Protein AF-D2Z2B0-F1 (afdb_monomer)

Mean predicted aligned error: 6.96 Å

Solvent-accessible surface area (backbone atoms only — not comparable to full-atom values): 3980 Å² total; 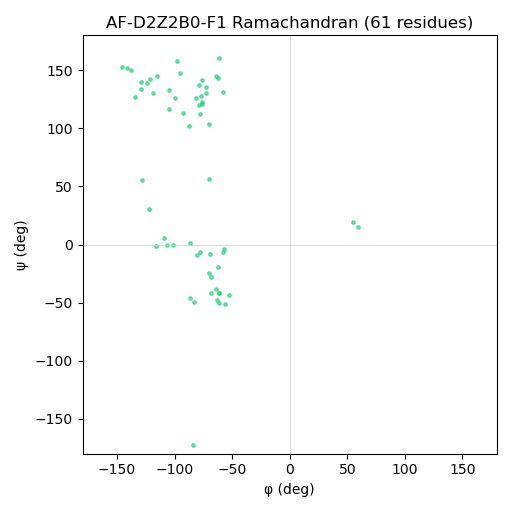per-residue (Å²): 134,87,81,75,66,55,40,89,89,76,62,41,82,65,65,46,82,45,77,47,76,62,92,86,50,101,60,89,59,57,28,14,26,35,32,25,82,86,80,67,47,69,45,55,77,23,80,36,66,68,51,8,46,49,51,46,60,56,73,79,79,85,125

Secondary structure (DSSP, 8-state):
-PPPPPPTTT--S--EEEEEE-TTSSS--EEEEEE-TTT--B---BSSHHHHHHHHHTTTS--

pLDDT: mean 78.26, std 13.52, range [40.38, 90.25]

Nearest PDB structures (foldseek):
  2kvt-assembly1_A  TM=5.979E-01  e=2.991E-01  Escherichia coli K-12
  7d59-assembly1_I  TM=4.706E-01  e=1.663E+00  Homo sapiens
  2n3h-assembly1_A  TM=5.249E-01  e=2.946E+00  Arabidopsis thaliana

Sequence (63 aa):
MSVIKPCPFCWEKKVRPTQYETWNTGDKDRWWIVECPKCQTGGPIAASKKKAIELWNHREEEM

Radius of gyration: 12.26 Å; Cα contacts (8 Å, |Δi|>4): 106; chains: 1; bounding box: 3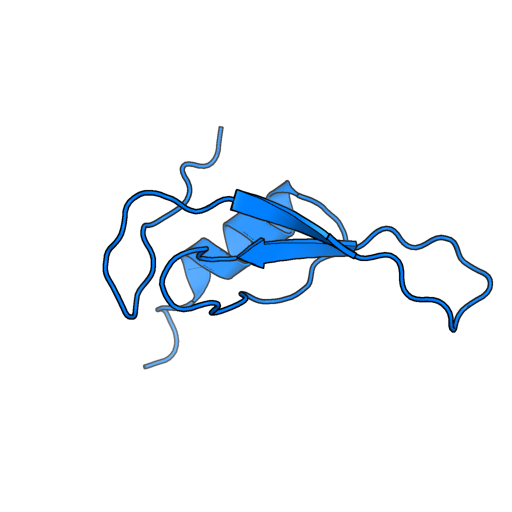0×28×27 Å

Foldseek 3Di:
DQQAQADPPPRDPDKDKDWDADPPDPDRQIWIWIADPPVRDIFDIGSDPVVNRVRNVPVPPPD

Organism: NCBI:txid469381

Structure (mmCIF, N/CA/C/O backbone):
data_AF-D2Z2B0-F1
#
_entry.id   AF-D2Z2B0-F1
#
loop_
_atom_site.group_PDB
_atom_site.id
_atom_site.type_symbol
_atom_site.label_atom_id
_atom_site.label_alt_id
_atom_site.label_comp_id
_atom_site.label_asym_id
_atom_site.label_entity_id
_atom_site.label_seq_id
_atom_site.pdbx_PDB_ins_code
_atom_site.Cartn_x
_atom_site.Cartn_y
_atom_site.Cartn_z
_atom_site.occupancy
_atom_site.B_iso_or_equiv
_atom_site.auth_seq_id
_atom_site.auth_comp_id
_atom_site.auth_asym_id
_atom_site.auth_atom_id
_atom_site.pdbx_PDB_model_num
ATOM 1 N N . MET A 1 1 ? 8.911 7.535 10.516 1.00 51.25 1 MET A N 1
ATOM 2 C CA . MET A 1 1 ? 8.040 6.415 10.092 1.00 51.25 1 MET A CA 1
ATOM 3 C C . MET A 1 1 ? 6.829 7.012 9.396 1.00 51.25 1 MET A C 1
ATOM 5 O O . MET A 1 1 ? 6.141 7.801 10.026 1.00 51.25 1 MET A O 1
ATOM 9 N N . SER A 1 2 ? 6.595 6.717 8.116 1.00 62.22 2 SER A N 1
ATOM 10 C CA . SER A 1 2 ? 5.398 7.204 7.414 1.00 62.22 2 SER A CA 1
ATOM 11 C C . SER A 1 2 ? 4.183 6.386 7.860 1.00 62.22 2 SER A C 1
ATOM 13 O O . SER A 1 2 ? 4.190 5.162 7.730 1.00 62.22 2 SER A O 1
ATOM 15 N N . VAL A 1 3 ? 3.166 7.041 8.423 1.00 77.69 3 VAL A N 1
ATOM 16 C CA . VAL A 1 3 ? 1.910 6.398 8.845 1.00 77.69 3 VAL A CA 1
ATOM 17 C C . VAL A 1 3 ? 1.055 6.133 7.603 1.00 77.69 3 VAL A C 1
ATOM 19 O O . VAL A 1 3 ? 0.850 7.038 6.797 1.00 77.69 3 VAL A O 1
ATOM 22 N N . ILE A 1 4 ? 0.585 4.898 7.414 1.00 82.81 4 ILE A N 1
ATOM 23 C CA . ILE A 1 4 ? -0.242 4.520 6.256 1.00 82.81 4 ILE A CA 1
ATOM 24 C C . ILE A 1 4 ? -1.670 5.044 6.471 1.00 82.81 4 ILE A C 1
ATOM 26 O O . ILE A 1 4 ? -2.306 4.692 7.466 1.00 82.81 4 ILE A O 1
ATOM 30 N N . LYS A 1 5 ? -2.187 5.863 5.544 1.00 85.62 5 LYS A N 1
ATOM 31 C CA . LYS A 1 5 ? -3.582 6.340 5.567 1.00 85.62 5 LYS A CA 1
ATOM 32 C C . LYS A 1 5 ? -4.568 5.167 5.390 1.00 85.62 5 LYS A C 1
ATOM 34 O O . LYS A 1 5 ? -4.268 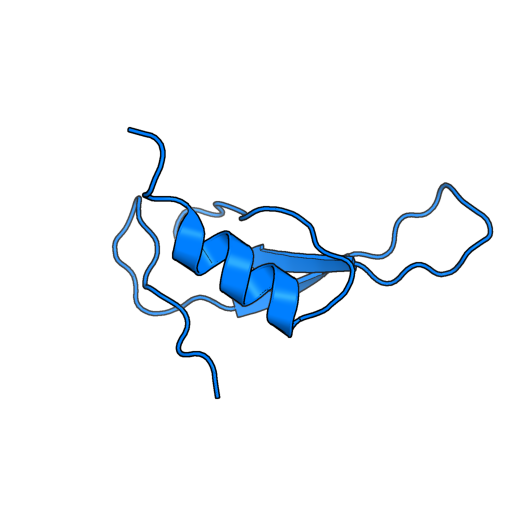4.246 4.619 1.00 85.62 5 LYS A O 1
ATOM 39 N N . PRO A 1 6 ? -5.750 5.193 6.039 1.00 87.12 6 PRO A N 1
ATOM 40 C CA . PRO A 1 6 ? -6.763 4.139 5.911 1.00 87.12 6 PRO A CA 1
ATOM 41 C C . PRO A 1 6 ? -7.259 4.004 4.470 1.00 87.12 6 PRO A C 1
ATOM 43 O O . PRO A 1 6 ? -7.110 4.922 3.667 1.00 87.12 6 PRO A O 1
ATOM 46 N N . CYS A 1 7 ? -7.852 2.861 4.130 1.00 87.62 7 CYS A N 1
ATOM 47 C CA . CYS A 1 7 ? -8.383 2.634 2.786 1.00 87.62 7 CYS A CA 1
ATOM 48 C C . CYS A 1 7 ? -9.432 3.696 2.394 1.00 87.62 7 CYS A C 1
ATOM 50 O O . CYS A 1 7 ? -10.366 3.898 3.165 1.00 87.62 7 CYS A O 1
ATOM 52 N N . PRO A 1 8 ? -9.347 4.320 1.202 1.00 83.75 8 PRO A N 1
ATOM 53 C CA . PRO A 1 8 ? -10.302 5.356 0.794 1.00 83.75 8 PRO A CA 1
ATOM 54 C C . PRO A 1 8 ? -11.709 4.803 0.509 1.00 83.75 8 PRO A C 1
ATOM 56 O O . PRO A 1 8 ? -12.690 5.523 0.646 1.00 83.75 8 PRO A O 1
ATOM 59 N N . PHE A 1 9 ? -11.833 3.516 0.164 1.00 84.06 9 PHE A N 1
ATOM 60 C CA . PHE A 1 9 ? -13.119 2.912 -0.208 1.00 84.06 9 PHE A CA 1
ATOM 61 C C . PHE A 1 9 ? -13.913 2.398 0.992 1.00 84.06 9 PHE A C 1
ATOM 63 O O . PHE A 1 9 ? -15.110 2.625 1.096 1.00 84.06 9 PHE A O 1
ATOM 70 N N . CYS A 1 10 ? -13.253 1.680 1.904 1.00 87.06 10 CYS A N 1
ATOM 71 C CA . CYS A 1 10 ? -13.927 1.012 3.025 1.00 87.06 10 CYS A CA 1
ATOM 72 C C . CYS A 1 10 ? -13.520 1.547 4.402 1.00 87.06 10 CYS A C 1
ATOM 74 O O . CYS A 1 10 ? -14.012 1.043 5.413 1.00 87.06 10 CYS A O 1
ATOM 76 N N . TRP A 1 11 ? -12.599 2.520 4.438 1.00 84.06 11 TRP A N 1
ATOM 77 C CA . TRP A 1 11 ? -12.159 3.255 5.630 1.00 84.06 11 TRP A CA 1
ATOM 78 C C . TRP A 1 11 ? -11.572 2.364 6.729 1.00 84.06 11 TRP A C 1
ATOM 80 O O . TRP A 1 11 ? -11.371 2.778 7.872 1.00 84.06 11 TRP A O 1
ATOM 90 N N . GLU A 1 12 ? -11.248 1.120 6.378 1.00 82.50 12 GLU A N 1
ATOM 91 C CA . GLU A 1 12 ? -10.729 0.162 7.327 1.00 82.50 12 GLU A CA 1
ATOM 92 C C . GLU A 1 12 ? -9.262 0.445 7.654 1.00 82.50 12 GLU A C 1
ATOM 94 O O . GLU A 1 12 ? -8.449 0.810 6.799 1.00 82.50 12 GLU A O 1
ATOM 99 N N . LYS A 1 13 ? -8.930 0.251 8.932 1.00 72.44 13 LYS A N 1
ATOM 100 C CA . LYS A 1 13 ? -7.599 0.509 9.497 1.00 72.44 13 LYS A CA 1
ATOM 101 C C . LYS A 1 13 ? -6.602 -0.621 9.236 1.00 72.44 13 LYS A C 1
ATOM 103 O O . LYS A 1 13 ? -5.419 -0.473 9.526 1.00 72.44 13 LYS A O 1
ATOM 108 N N . LYS A 1 14 ? -7.065 -1.758 8.711 1.00 75.88 14 LYS A N 1
ATOM 109 C CA . LYS A 1 14 ? -6.206 -2.872 8.313 1.00 75.88 14 LYS A CA 1
ATOM 110 C C . LYS A 1 14 ? -5.765 -2.621 6.879 1.00 75.88 14 LYS A C 1
ATOM 112 O O . LYS A 1 14 ? -6.542 -2.814 5.955 1.00 75.88 14 LYS A O 1
ATOM 117 N N . VAL A 1 15 ? -4.534 -2.160 6.713 1.00 80.81 15 VAL A N 1
ATOM 118 C CA . VAL A 1 15 ? -3.838 -2.009 5.429 1.00 80.81 15 VAL A CA 1
ATOM 119 C C . VAL A 1 15 ? -2.480 -2.676 5.581 1.00 80.81 15 VAL A C 1
ATOM 121 O O . VAL A 1 15 ? -1.818 -2.493 6.606 1.00 80.81 15 VAL A O 1
ATOM 124 N N . ARG A 1 16 ? -2.079 -3.490 4.601 1.00 83.88 16 ARG A N 1
ATOM 125 C CA . ARG A 1 16 ? -0.799 -4.207 4.642 1.00 83.88 16 ARG A CA 1
ATOM 126 C C . ARG A 1 16 ? 0.032 -3.891 3.398 1.00 83.88 16 ARG A C 1
ATOM 128 O O . ARG A 1 16 ? -0.525 -3.809 2.305 1.00 83.88 16 ARG A O 1
ATOM 135 N N . PRO A 1 17 ? 1.351 -3.700 3.541 1.00 84.00 17 PRO A N 1
ATOM 136 C CA . PRO A 1 17 ? 2.241 -3.689 2.395 1.00 84.00 17 PRO A CA 1
ATOM 137 C C . PRO A 1 17 ? 2.405 -5.120 1.863 1.00 84.00 17 PRO A C 1
ATOM 139 O O . PRO A 1 17 ? 2.634 -6.047 2.640 1.00 84.00 17 PRO A O 1
ATOM 142 N N . THR A 1 18 ? 2.328 -5.274 0.549 1.00 85.00 18 THR A N 1
ATOM 143 C CA . THR A 1 18 ? 2.577 -6.515 -0.190 1.00 85.00 18 THR A CA 1
ATOM 144 C C . THR A 1 18 ? 3.799 -6.310 -1.087 1.00 85.00 18 THR A C 1
ATOM 146 O O . THR A 1 18 ? 4.033 -5.207 -1.583 1.00 85.00 18 THR A O 1
ATOM 149 N N . GLN A 1 19 ? 4.602 -7.357 -1.274 1.00 83.81 19 GLN A N 1
ATOM 150 C CA . GLN A 1 19 ? 5.730 -7.364 -2.205 1.00 83.81 19 GLN A CA 1
ATOM 151 C C . GLN A 1 19 ? 5.339 -8.178 -3.441 1.00 83.81 19 GLN A C 1
ATOM 153 O O . GLN A 1 19 ? 4.791 -9.269 -3.299 1.00 83.81 19 GLN A O 1
ATOM 158 N N . TYR A 1 20 ? 5.606 -7.643 -4.629 1.00 74.81 20 TYR A N 1
ATOM 159 C CA . TYR A 1 20 ? 5.344 -8.304 -5.903 1.00 74.81 20 TYR A CA 1
ATOM 160 C C . TYR A 1 20 ? 6.661 -8.504 -6.656 1.00 74.81 20 TYR A C 1
ATOM 162 O O . TYR A 1 20 ? 7.454 -7.571 -6.797 1.00 74.81 20 TYR A O 1
ATOM 170 N N . GLU A 1 21 ? 6.895 -9.724 -7.129 1.00 70.75 21 GLU A N 1
ATOM 171 C CA . GLU A 1 21 ? 8.036 -10.068 -7.977 1.00 70.75 21 GLU A CA 1
ATOM 172 C C . GLU A 1 21 ? 7.516 -10.224 -9.410 1.00 70.75 21 GLU A C 1
ATOM 174 O O . GLU A 1 21 ? 6.657 -11.062 -9.685 1.00 70.75 21 GLU A O 1
ATOM 179 N N . THR A 1 22 ? 7.976 -9.374 -10.329 1.00 62.19 22 THR A N 1
ATOM 180 C CA . THR A 1 22 ? 7.588 -9.476 -11.741 1.00 62.19 22 THR A CA 1
ATOM 181 C C . THR A 1 22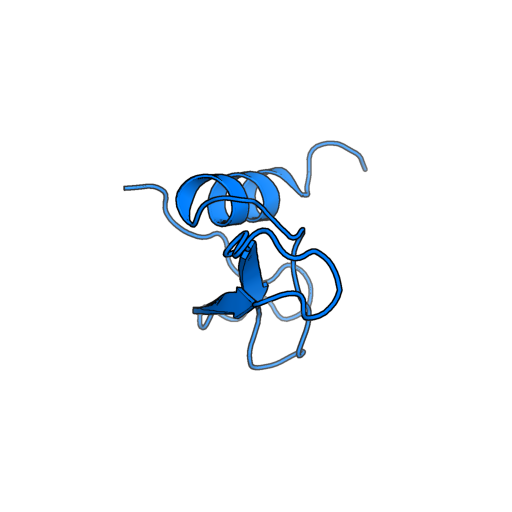 ? 8.437 -10.540 -12.427 1.00 62.19 22 THR A C 1
ATOM 183 O O . THR A 1 22 ? 9.659 -10.462 -12.398 1.00 62.19 22 THR A O 1
ATOM 186 N N . TRP A 1 23 ? 7.799 -11.509 -13.083 1.00 57.75 23 TRP A N 1
ATOM 187 C CA . TRP A 1 23 ? 8.478 -12.665 -13.690 1.00 57.75 23 TRP A CA 1
ATOM 188 C C . TRP A 1 23 ? 9.178 -12.373 -15.039 1.00 57.75 23 TRP A C 1
ATOM 190 O O . TRP A 1 23 ? 9.849 -13.252 -15.570 1.00 57.75 23 TRP A O 1
ATOM 200 N N . ASN A 1 24 ? 9.014 -11.173 -15.615 1.00 53.75 24 ASN A N 1
ATOM 201 C CA . ASN A 1 24 ? 9.267 -10.920 -17.047 1.00 53.75 24 ASN A CA 1
ATOM 202 C C . ASN A 1 24 ? 10.501 -10.078 -17.396 1.00 53.75 24 ASN A C 1
ATOM 204 O O . ASN A 1 24 ? 10.732 -9.801 -18.571 1.00 53.75 24 ASN A O 1
ATOM 208 N N . THR A 1 25 ? 11.333 -9.718 -16.430 1.00 49.97 25 THR A N 1
ATOM 209 C CA . THR A 1 25 ? 12.593 -9.022 -16.701 1.00 49.97 25 THR A CA 1
ATOM 210 C C . THR A 1 25 ? 13.646 -9.718 -15.860 1.00 49.97 25 THR A C 1
ATOM 212 O O . THR A 1 25 ? 13.430 -9.924 -14.674 1.00 49.97 25 THR A O 1
ATOM 215 N N . GLY A 1 26 ? 14.754 -10.161 -16.456 1.00 51.72 26 GLY A N 1
ATOM 216 C CA . GLY A 1 26 ? 15.821 -10.888 -15.750 1.00 51.72 26 GLY A CA 1
ATOM 217 C C . GLY A 1 26 ? 16.444 -10.127 -14.568 1.00 51.72 26 GLY A C 1
ATOM 218 O O . GLY A 1 26 ? 17.226 -10.706 -13.814 1.00 51.72 26 GLY A O 1
ATOM 219 N N . ASP A 1 27 ? 16.071 -8.864 -14.378 1.00 54.84 27 ASP A N 1
ATOM 220 C CA . ASP A 1 27 ? 16.289 -8.072 -13.180 1.00 54.84 27 ASP A CA 1
ATOM 221 C C . ASP A 1 27 ? 15.260 -8.425 -12.099 1.00 54.84 27 ASP A C 1
ATOM 223 O O . ASP A 1 27 ? 14.050 -8.270 -12.263 1.00 54.84 27 ASP A O 1
ATOM 227 N N . LYS A 1 28 ? 15.753 -8.897 -10.949 1.00 58.53 28 LYS A N 1
ATOM 228 C CA . LYS A 1 28 ? 14.958 -9.157 -9.738 1.00 58.53 28 LYS A CA 1
ATOM 229 C C . LYS A 1 28 ? 14.495 -7.845 -9.093 1.00 58.53 28 LYS A C 1
ATOM 231 O O . LYS A 1 28 ? 14.793 -7.589 -7.923 1.00 58.53 28 LYS A O 1
ATOM 236 N N . ASP A 1 29 ? 13.788 -7.006 -9.836 1.00 68.44 29 ASP A N 1
ATOM 237 C CA . ASP A 1 29 ? 13.193 -5.794 -9.302 1.00 68.44 29 ASP A CA 1
ATOM 238 C C . ASP A 1 29 ? 12.041 -6.191 -8.379 1.00 68.44 29 ASP A C 1
ATOM 240 O O . ASP A 1 29 ? 10.970 -6.642 -8.789 1.00 68.44 29 ASP A O 1
ATOM 244 N N . ARG A 1 30 ? 12.305 -6.093 -7.075 1.00 77.88 30 ARG A N 1
ATOM 245 C CA . ARG A 1 30 ? 11.312 -6.313 -6.026 1.00 77.88 30 ARG A CA 1
ATOM 246 C C . ARG A 1 30 ? 10.438 -5.073 -5.927 1.00 77.88 30 ARG A C 1
ATOM 248 O O . ARG A 1 30 ? 10.892 -4.032 -5.450 1.00 77.88 30 ARG A O 1
ATOM 255 N N . TRP A 1 31 ? 9.173 -5.201 -6.302 1.00 85.94 31 TRP A N 1
ATOM 256 C CA . TRP A 1 31 ? 8.206 -4.118 -6.202 1.00 85.94 31 TRP A CA 1
ATOM 257 C C . TRP A 1 31 ? 7.354 -4.243 -4.938 1.00 85.94 31 TRP A C 1
ATOM 259 O O . TRP A 1 31 ? 7.201 -5.312 -4.352 1.00 85.94 31 TRP A O 1
ATOM 269 N N . TRP A 1 32 ? 6.789 -3.125 -4.509 1.00 88.62 32 TRP A N 1
ATOM 270 C CA . TRP A 1 32 ? 6.004 -2.967 -3.295 1.00 88.62 32 TRP A CA 1
ATOM 271 C C . TRP A 1 32 ? 4.681 -2.290 -3.628 1.00 88.62 32 TRP A C 1
ATOM 273 O O . TRP A 1 32 ? 4.645 -1.335 -4.397 1.00 88.62 32 TRP A O 1
ATOM 283 N N . ILE A 1 33 ? 3.604 -2.742 -3.001 1.00 89.56 33 ILE A N 1
ATOM 284 C CA . ILE A 1 33 ? 2.256 -2.187 -3.135 1.00 89.56 33 ILE A CA 1
ATOM 285 C C . ILE A 1 33 ? 1.604 -2.120 -1.750 1.00 89.56 33 ILE A C 1
ATOM 287 O O . ILE A 1 33 ? 1.928 -2.912 -0.868 1.00 89.56 33 ILE A O 1
ATOM 291 N N . VAL A 1 34 ? 0.702 -1.166 -1.521 1.00 90.25 34 VAL A N 1
ATOM 292 C CA . VAL A 1 34 ? -0.158 -1.155 -0.325 1.00 90.25 34 VAL A CA 1
ATOM 293 C C . VAL A 1 34 ? -1.525 -1.701 -0.709 1.00 90.25 34 VAL A C 1
ATOM 295 O O . VAL A 1 34 ? -2.133 -1.199 -1.646 1.00 90.25 34 VAL A O 1
ATOM 298 N N . GLU A 1 35 ? -2.012 -2.710 0.008 1.00 89.38 35 GLU A N 1
ATOM 299 C CA . GLU A 1 35 ? -3.297 -3.356 -0.264 1.00 89.38 35 GLU A CA 1
ATOM 300 C C . GLU A 1 35 ? -4.223 -3.269 0.953 1.00 89.38 35 GLU A C 1
ATOM 302 O O . GLU A 1 35 ? -3.801 -3.405 2.112 1.00 89.38 35 GLU A O 1
ATOM 307 N N . CYS A 1 36 ? -5.514 -3.069 0.689 1.00 89.12 36 CYS A N 1
ATOM 308 C CA . CYS A 1 36 ? -6.551 -3.214 1.695 1.00 89.12 36 CYS A CA 1
ATOM 309 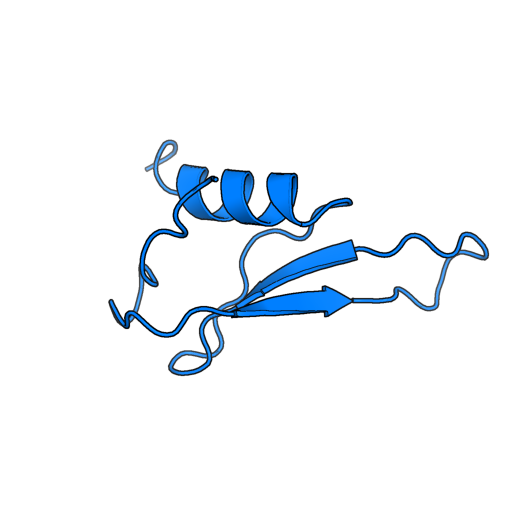C C . CYS A 1 36 ? -7.135 -4.643 1.676 1.00 89.12 36 CYS A C 1
ATOM 311 O O . CYS A 1 36 ? -7.850 -4.978 0.737 1.00 89.12 36 CYS A O 1
ATOM 313 N N . PRO A 1 37 ? -6.946 -5.471 2.721 1.00 85.38 37 PRO A N 1
ATOM 314 C CA . PRO A 1 37 ? -7.495 -6.829 2.795 1.00 85.38 37 PRO A CA 1
ATOM 315 C C . PRO A 1 37 ? -9.029 -6.913 2.7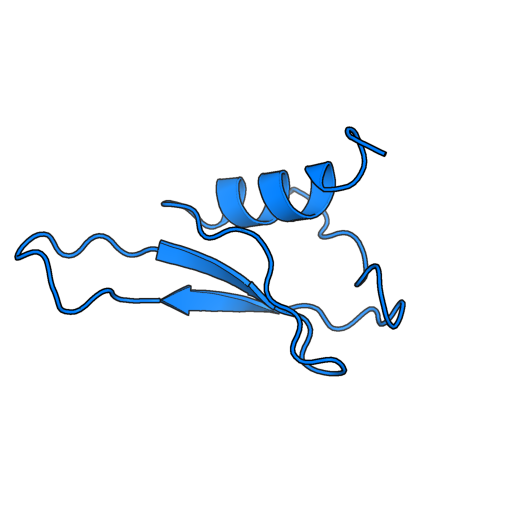85 1.00 85.38 37 PRO A C 1
ATOM 317 O O . PRO A 1 37 ? -9.563 -7.980 2.506 1.00 85.38 37 PRO A O 1
ATOM 320 N N . LYS A 1 38 ? -9.751 -5.826 3.097 1.00 87.38 38 LYS A N 1
ATOM 321 C CA . LYS A 1 38 ? -11.223 -5.834 3.141 1.00 87.38 38 LYS A CA 1
ATOM 322 C C . LYS A 1 38 ? -11.874 -5.651 1.778 1.00 87.38 38 LYS A C 1
ATOM 324 O O . LYS A 1 38 ? -12.778 -6.397 1.431 1.00 87.38 38 LYS A O 1
ATOM 329 N N . CYS A 1 39 ? -11.444 -4.637 1.035 1.00 87.50 39 CYS A N 1
ATOM 330 C CA . CYS A 1 39 ? -11.994 -4.328 -0.289 1.00 87.50 39 CYS A CA 1
ATOM 331 C C . CYS A 1 39 ? -11.101 -4.819 -1.433 1.00 87.50 39 CYS A C 1
ATOM 333 O O . CYS A 1 39 ? -11.428 -4.591 -2.588 1.00 87.50 39 CYS A O 1
ATOM 335 N N . GLN A 1 40 ? -9.966 -5.448 -1.107 1.00 85.94 40 GLN A N 1
ATOM 336 C CA . GLN A 1 40 ? -8.956 -5.935 -2.051 1.00 85.94 40 GLN A CA 1
ATOM 337 C C . GLN A 1 40 ? -8.419 -4.854 -3.002 1.00 85.94 40 GLN A C 1
ATOM 339 O O . GLN A 1 40 ? -7.827 -5.161 -4.030 1.00 85.94 40 GLN A O 1
ATOM 344 N N . THR A 1 41 ? -8.581 -3.572 -2.652 1.00 86.12 41 THR A N 1
ATOM 345 C CA . THR A 1 41 ? -7.993 -2.491 -3.441 1.00 86.12 41 THR A CA 1
ATOM 346 C C . THR A 1 41 ? -6.482 -2.473 -3.228 1.00 86.12 41 THR A C 1
ATOM 348 O O . THR A 1 41 ? -6.004 -2.448 -2.086 1.00 86.12 41 THR A O 1
ATOM 351 N N . GLY A 1 42 ? -5.744 -2.435 -4.331 1.00 85.75 42 GLY A N 1
ATOM 352 C CA . GLY A 1 42 ? -4.315 -2.157 -4.359 1.00 85.75 42 GLY A CA 1
ATOM 353 C C . GLY A 1 42 ? -4.039 -0.682 -4.642 1.00 85.75 42 GLY A C 1
ATOM 354 O O . GLY A 1 42 ? -4.797 -0.015 -5.344 1.00 85.75 42 GLY A O 1
ATOM 355 N N . GLY A 1 43 ? -2.960 -0.166 -4.067 1.00 85.94 43 GLY A N 1
ATOM 356 C CA . GLY A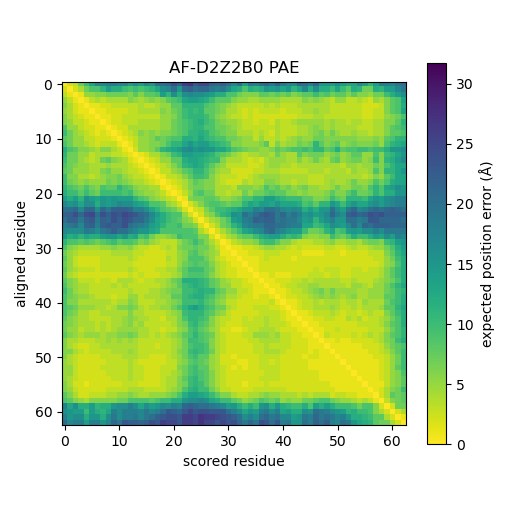 1 43 ? -2.377 1.122 -4.418 1.00 85.94 43 GLY A CA 1
ATOM 357 C C . GLY A 1 43 ? -1.440 1.046 -5.623 1.00 85.94 43 GLY A C 1
ATOM 358 O O . GLY A 1 43 ? -1.292 -0.004 -6.244 1.00 85.94 43 GLY A O 1
ATOM 359 N N . PRO A 1 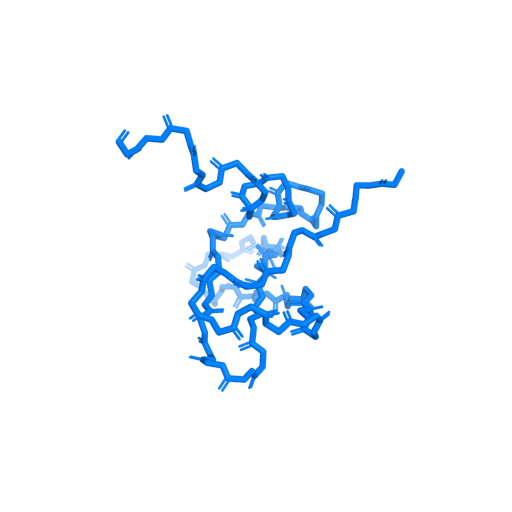44 ? -0.735 2.144 -5.920 1.00 86.25 44 PRO A N 1
ATOM 360 C CA . PRO A 1 44 ? 0.322 2.145 -6.922 1.00 86.25 44 PRO A CA 1
ATOM 361 C C . PRO A 1 44 ? 1.480 1.209 -6.543 1.00 86.25 44 PRO A C 1
ATOM 363 O O . PRO A 1 44 ? 1.869 1.114 -5.374 1.00 86.25 44 PRO A O 1
ATOM 366 N N . ILE A 1 45 ? 2.052 0.550 -7.551 1.00 86.75 45 ILE A N 1
ATOM 367 C CA . ILE A 1 45 ? 3.249 -0.286 -7.419 1.00 86.75 45 ILE A CA 1
ATOM 368 C C . ILE A 1 45 ? 4.489 0.621 -7.372 1.00 86.75 45 ILE A C 1
ATOM 370 O O . ILE A 1 45 ? 4.595 1.581 -8.133 1.00 86.75 45 ILE A O 1
ATOM 374 N N . ALA A 1 46 ? 5.443 0.328 -6.488 1.00 88.25 46 ALA A N 1
ATOM 375 C CA . ALA A 1 46 ? 6.655 1.121 -6.307 1.00 88.25 46 ALA A CA 1
ATOM 376 C C . ALA A 1 46 ? 7.895 0.260 -6.046 1.00 88.25 46 ALA A C 1
ATOM 378 O O . ALA A 1 46 ? 7.808 -0.788 -5.422 1.00 88.25 46 ALA A O 1
ATOM 379 N N . ALA A 1 47 ? 9.078 0.740 -6.426 1.00 86.75 47 ALA A N 1
ATOM 380 C CA . ALA A 1 47 ? 10.336 0.007 -6.231 1.00 86.75 47 ALA A CA 1
ATOM 381 C C . ALA A 1 47 ? 10.779 -0.118 -4.754 1.00 86.75 47 ALA A C 1
ATOM 383 O O . ALA A 1 47 ? 11.734 -0.817 -4.432 1.00 86.75 47 ALA A O 1
ATOM 384 N N . SER A 1 48 ? 10.114 0.567 -3.816 1.00 87.25 48 SER A N 1
ATOM 385 C CA . SER A 1 48 ? 10.425 0.463 -2.387 1.00 87.25 48 SER A CA 1
ATOM 386 C C . SER A 1 48 ? 9.181 0.577 -1.514 1.00 87.25 48 SER A C 1
ATOM 388 O O . SER A 1 48 ? 8.224 1.280 -1.847 1.00 87.25 48 SER A O 1
ATOM 390 N N . LYS A 1 49 ? 9.233 -0.046 -0.330 1.00 87.12 49 LYS A N 1
ATOM 391 C CA . LYS A 1 49 ? 8.172 0.032 0.685 1.00 87.12 49 LYS A CA 1
ATOM 392 C C . LYS A 1 49 ? 7.799 1.475 1.030 1.00 87.12 49 LYS A C 1
ATOM 394 O O . LYS A 1 49 ? 6.620 1.789 1.156 1.00 87.12 49 LYS A O 1
ATOM 399 N N . LYS A 1 50 ? 8.797 2.353 1.195 1.00 87.88 50 LYS A N 1
ATOM 400 C CA . LYS A 1 50 ? 8.566 3.766 1.530 1.00 87.88 50 LYS A CA 1
ATOM 401 C C . LYS A 1 50 ? 7.790 4.460 0.412 1.00 87.88 50 LYS A C 1
ATOM 403 O O . LYS A 1 50 ? 6.764 5.069 0.696 1.00 87.88 50 LYS A O 1
ATOM 408 N N . LYS A 1 51 ? 8.217 4.272 -0.840 1.00 88.81 51 LYS A N 1
ATOM 409 C CA . LYS A 1 51 ? 7.565 4.879 -2.000 1.00 88.81 51 LYS A CA 1
ATOM 410 C C . LYS A 1 51 ? 6.138 4.363 -2.192 1.00 88.81 51 LYS A C 1
ATOM 412 O O . LYS A 1 51 ? 5.260 5.161 -2.484 1.00 88.81 51 LYS A O 1
ATOM 417 N N . ALA A 1 52 ? 5.880 3.075 -1.957 1.00 89.19 52 ALA A N 1
ATOM 418 C CA . ALA A 1 52 ? 4.525 2.516 -2.013 1.00 89.19 52 ALA A CA 1
ATOM 419 C C . ALA A 1 52 ? 3.592 3.166 -0.975 1.00 89.19 52 ALA A C 1
ATOM 421 O O . ALA A 1 52 ? 2.453 3.501 -1.286 1.00 89.19 52 ALA A O 1
ATOM 422 N N . ILE A 1 53 ? 4.085 3.394 0.248 1.00 87.88 53 ILE A N 1
ATOM 423 C CA . ILE A 1 53 ? 3.331 4.088 1.304 1.00 87.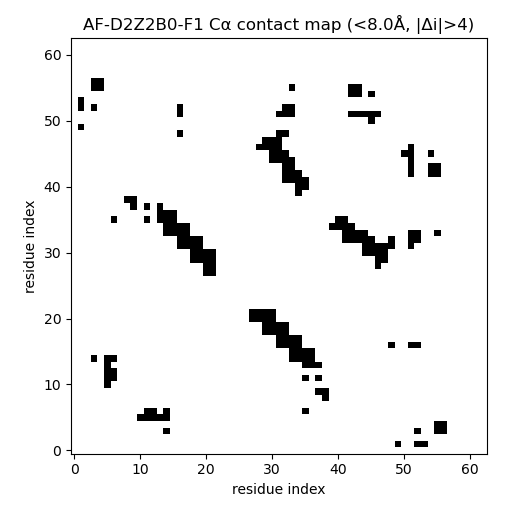88 53 ILE A CA 1
ATOM 424 C C . ILE A 1 53 ? 3.120 5.565 0.956 1.00 87.88 53 ILE A C 1
ATOM 426 O O . ILE A 1 53 ? 2.029 6.085 1.171 1.00 87.88 53 ILE A O 1
ATOM 430 N N . GLU A 1 54 ? 4.137 6.242 0.420 1.00 89.62 54 GLU A N 1
ATOM 431 C CA . GLU A 1 54 ? 4.031 7.636 -0.028 1.00 89.62 54 GLU A CA 1
ATOM 432 C C . GLU A 1 54 ? 2.991 7.777 -1.142 1.00 89.62 54 GLU A C 1
ATOM 434 O O . GLU A 1 54 ? 2.075 8.579 -1.005 1.00 89.62 54 GLU A O 1
ATOM 439 N N . LEU A 1 55 ? 3.065 6.948 -2.187 1.00 89.19 55 LEU A N 1
ATOM 440 C CA . LEU A 1 55 ? 2.099 6.938 -3.289 1.00 89.19 55 LEU A CA 1
ATOM 441 C C . LEU A 1 55 ? 0.686 6.601 -2.811 1.00 89.19 55 LEU A C 1
ATOM 443 O O . LEU A 1 55 ? -0.273 7.248 -3.217 1.00 89.19 55 LEU A O 1
ATOM 447 N N . TRP A 1 56 ? 0.552 5.628 -1.904 1.00 88.88 56 TRP A N 1
ATOM 448 C CA . TRP A 1 56 ? -0.718 5.347 -1.244 1.00 88.88 56 TRP A CA 1
ATOM 449 C C . TRP A 1 56 ? -1.233 6.614 -0.551 1.00 88.88 56 TRP A C 1
ATOM 451 O O . TRP A 1 56 ? -2.355 7.030 -0.804 1.00 88.88 56 TRP A O 1
ATOM 461 N N . ASN A 1 57 ? -0.426 7.278 0.270 1.00 87.81 57 ASN A N 1
ATOM 462 C CA . ASN A 1 57 ? -0.856 8.452 1.029 1.00 87.81 57 ASN A CA 1
ATOM 463 C C . ASN A 1 57 ? -1.146 9.706 0.176 1.00 87.81 57 ASN A C 1
ATOM 465 O O . ASN A 1 57 ? -1.970 10.519 0.607 1.00 87.81 57 ASN A O 1
ATOM 469 N N . HIS A 1 58 ? -0.490 9.852 -0.981 1.00 86.06 58 HIS A N 1
ATOM 470 C CA . HIS A 1 58 ? -0.644 10.961 -1.939 1.00 86.06 58 HIS A CA 1
ATOM 471 C C . HIS A 1 58 ? -1.771 10.759 -2.962 1.00 86.06 58 HIS A C 1
ATOM 473 O O . HIS A 1 58 ? -2.002 11.630 -3.790 1.00 86.06 58 HIS A O 1
ATOM 479 N N . ARG A 1 59 ? -2.517 9.652 -2.896 1.00 74.69 59 ARG A N 1
ATOM 480 C CA . ARG A 1 59 ? -3.621 9.335 -3.824 1.00 74.69 59 ARG A CA 1
ATOM 481 C C . ARG A 1 59 ? -4.758 10.379 -3.924 1.00 74.69 59 ARG A C 1
ATOM 483 O O . ARG A 1 59 ? -5.695 10.141 -4.670 1.00 74.69 59 ARG A O 1
ATOM 490 N N . GLU A 1 60 ? -4.731 11.452 -3.132 1.00 60.53 60 GLU A N 1
ATOM 491 C CA . GLU A 1 60 ? -5.809 12.447 -2.979 1.00 60.53 60 GLU A CA 1
ATOM 492 C C . GLU A 1 60 ? -5.371 13.888 -3.308 1.00 60.53 60 GLU A C 1
ATOM 494 O O . GLU A 1 60 ? -5.884 14.826 -2.710 1.00 60.53 60 GLU A O 1
ATOM 499 N N . GLU A 1 61 ? -4.423 14.103 -4.221 1.00 53.41 61 GLU A N 1
ATOM 500 C CA . GLU A 1 61 ? -4.125 15.472 -4.699 1.00 53.41 61 GLU A CA 1
ATOM 501 C C . GLU A 1 61 ? -4.625 15.765 -6.122 1.00 53.41 61 GLU A C 1
ATOM 503 O O . GLU A 1 61 ? -4.497 16.894 -6.579 1.00 53.41 61 GLU A O 1
ATOM 508 N N . GLU A 1 62 ? -5.262 14.802 -6.799 1.00 44.81 62 GLU A N 1
ATOM 509 C CA . GLU A 1 62 ? -5.810 14.986 -8.155 1.00 44.81 62 GLU A CA 1
ATOM 510 C C . GLU A 1 62 ? -7.290 14.560 -8.253 1.00 44.81 62 GLU A C 1
ATOM 512 O O . GLU A 1 62 ? -7.646 13.702 -9.061 1.00 44.81 62 GLU A O 1
ATOM 517 N N . MET A 1 63 ? -8.154 15.131 -7.403 1.00 40.38 63 MET A N 1
ATOM 518 C CA . MET A 1 63 ? -9.611 15.160 -7.627 1.00 40.38 63 MET A CA 1
ATOM 519 C C . MET A 1 63 ? -10.064 16.572 -7.977 1.00 40.38 63 MET A C 1
ATOM 521 O O . MET A 1 63 ? -9.634 17.507 -7.265 1.00 40.38 63 MET A O 1
#